Protein AF-A0A349UPE5-F1 (afdb_monomer)

pLDDT: mean 87.8, std 8.52, range [63.03, 97.12]

Mean predicted aligned error: 8.49 Å

Foldseek 3Di:
DVVVVVVVVVVVVVVVPDDDDDDDCQWDDQLQDDFFDAQPQPDDTDNFPGGKDKDAPAWGWGKHPDPDAPPNRDGHHIDIDIGGDPDDDIDIDTD

Radius of gyration: 24.47 Å; Cα contacts (8 Å, |Δi|>4): 152; chains: 1; bounding box: 56×30×63 Å

Solvent-accessible surface area (backbone atoms only — not comparable to full-atom values): 5860 Å² total; per-residue (Å²): 112,72,69,61,54,52,52,52,54,50,54,55,53,53,67,70,66,58,78,80,88,71,91,74,86,66,59,50,72,78,54,82,66,67,66,80,33,69,41,60,68,45,72,77,61,46,69,59,82,52,39,31,42,69,50,59,85,48,53,52,51,33,26,36,69,51,27,79,61,58,97,90,43,80,36,70,59,41,33,86,44,80,44,57,56,73,100,56,75,56,51,75,50,67,80

Sequence (95 aa):
MLKTNVTIALVALLALAVGQAKATLLAYEGFDYTANTAVVDANGGTGWTGAWTVSATNGSQTVLSPTLSEGGVAGTGNRLSVSTIGSTTSNASRV

Structure (mmCIF, N/CA/C/O backbone):
data_AF-A0A349UPE5-F1
#
_entry.id   AF-A0A349UPE5-F1
#
loop_
_atom_site.group_PDB
_atom_site.id
_atom_site.type_symbol
_atom_site.label_atom_id
_atom_site.label_alt_id
_atom_site.label_comp_id
_atom_site.label_asym_id
_atom_site.label_entity_id
_atom_site.label_seq_id
_atom_site.pdbx_PDB_ins_code
_atom_site.Cartn_x
_atom_site.Cartn_y
_atom_site.Cartn_z
_atom_site.occupancy
_atom_site.B_iso_or_equiv
_atom_site.auth_seq_id
_atom_site.auth_comp_id
_atom_site.auth_asym_id
_atom_site.auth_atom_id
_atom_site.pdbx_PDB_model_num
ATOM 1 N N . MET A 1 1 ? -34.366 -3.895 53.830 1.00 63.03 1 MET A N 1
ATOM 2 C CA . MET A 1 1 ? -34.816 -4.716 52.683 1.00 63.03 1 MET A CA 1
ATOM 3 C C . MET A 1 1 ? -35.186 -3.853 51.475 1.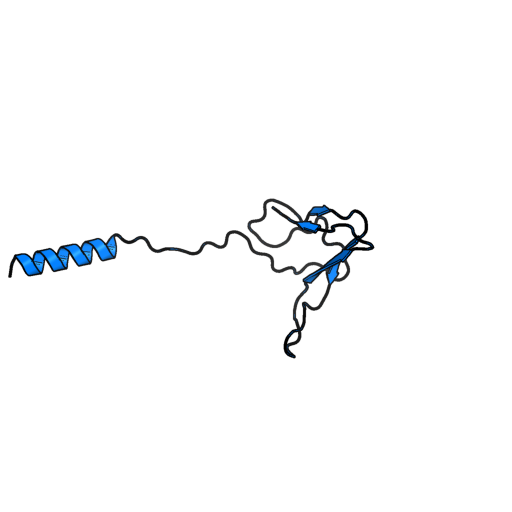00 63.03 1 MET A C 1
ATOM 5 O O . MET A 1 1 ? -34.571 -4.033 50.439 1.00 63.03 1 MET A O 1
ATOM 9 N N . LEU A 1 2 ? -36.069 -2.848 51.598 1.00 69.25 2 LEU A N 1
ATOM 10 C CA . LEU A 1 2 ? -36.449 -1.970 50.471 1.00 69.25 2 LEU A CA 1
ATOM 11 C C . LEU A 1 2 ? -35.271 -1.193 49.837 1.00 69.25 2 LEU A C 1
ATOM 13 O O . LEU A 1 2 ? -35.133 -1.176 48.621 1.00 69.25 2 LEU A O 1
ATOM 17 N N . LYS A 1 3 ? -34.383 -0.605 50.653 1.00 71.62 3 LYS A N 1
ATOM 18 C CA . LYS A 1 3 ? -33.217 0.166 50.170 1.00 71.62 3 LYS A CA 1
ATOM 19 C C . LYS A 1 3 ? -32.236 -0.685 49.352 1.00 71.62 3 LYS A C 1
ATOM 21 O O . LYS A 1 3 ? -31.802 -0.254 48.297 1.00 71.62 3 LYS A O 1
ATOM 26 N N . THR A 1 4 ? -31.949 -1.907 49.801 1.00 76.75 4 THR A N 1
ATOM 27 C CA . THR A 1 4 ? -31.035 -2.846 49.129 1.00 76.75 4 THR A CA 1
ATOM 28 C C . THR A 1 4 ? -31.552 -3.260 47.749 1.00 76.75 4 THR A C 1
ATOM 30 O O . THR A 1 4 ? -30.785 -3.299 46.793 1.00 76.75 4 THR A O 1
ATOM 33 N N . ASN A 1 5 ? -32.861 -3.494 47.623 1.00 80.50 5 ASN A N 1
ATOM 34 C CA . ASN A 1 5 ? -33.485 -3.890 46.357 1.00 80.50 5 ASN A CA 1
ATOM 35 C C . ASN A 1 5 ? -33.472 -2.749 45.328 1.00 80.50 5 ASN A C 1
ATOM 37 O O . ASN A 1 5 ? -33.229 -2.988 44.148 1.00 80.50 5 ASN A O 1
ATOM 41 N N . VAL A 1 6 ? -33.679 -1.508 45.782 1.00 85.44 6 VAL A N 1
ATOM 42 C CA . VAL A 1 6 ? -33.595 -0.314 44.926 1.00 85.44 6 VAL A CA 1
ATOM 43 C C . VAL A 1 6 ? -32.169 -0.107 44.419 1.00 85.44 6 VAL A C 1
ATOM 45 O O . VAL A 1 6 ? -31.980 0.156 43.235 1.00 85.44 6 VAL A O 1
ATOM 48 N N . THR A 1 7 ? -31.156 -0.289 45.271 1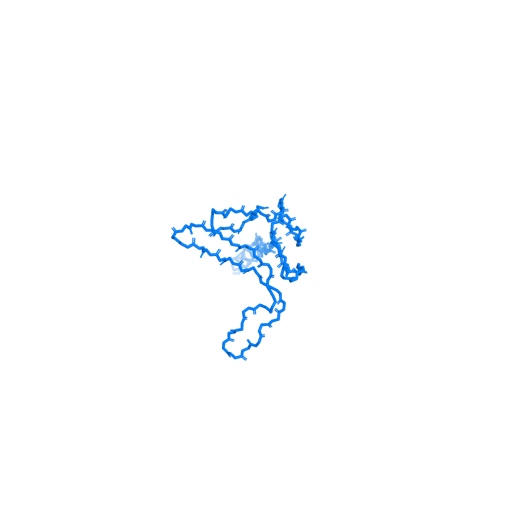.00 84.38 7 THR A N 1
ATOM 49 C CA . THR A 1 7 ? -29.753 -0.166 44.851 1.00 84.38 7 THR A CA 1
ATOM 50 C C . THR A 1 7 ? -29.373 -1.215 43.804 1.00 84.38 7 THR A C 1
ATOM 52 O O . THR A 1 7 ? -28.731 -0.875 42.815 1.00 84.38 7 THR A O 1
ATOM 55 N N . ILE A 1 8 ? -29.802 -2.472 43.973 1.00 85.88 8 ILE A N 1
ATOM 56 C CA . ILE A 1 8 ? -29.534 -3.548 43.002 1.00 85.88 8 ILE A CA 1
ATOM 57 C C . ILE A 1 8 ? -30.200 -3.245 41.654 1.00 85.88 8 ILE A C 1
ATOM 59 O O . ILE A 1 8 ? -29.555 -3.356 40.613 1.00 85.88 8 ILE A O 1
ATOM 63 N N . ALA A 1 9 ? -31.466 -2.817 41.669 1.00 86.62 9 ALA A N 1
ATOM 64 C CA . ALA A 1 9 ? -32.189 -2.455 40.452 1.00 86.62 9 ALA A CA 1
ATOM 65 C C . ALA A 1 9 ? -31.525 -1.279 39.716 1.00 86.62 9 ALA A C 1
ATOM 67 O O . ALA A 1 9 ? -31.425 -1.296 38.491 1.00 86.62 9 ALA A O 1
ATOM 68 N N . LEU A 1 10 ? -31.021 -0.288 40.458 1.00 85.06 10 LEU A N 1
ATOM 69 C CA . LEU A 1 10 ? -30.334 0.864 39.882 1.00 85.06 10 LEU A CA 1
ATOM 70 C C . LEU A 1 10 ? -29.010 0.452 39.222 1.00 85.06 10 LEU A C 1
ATOM 72 O O . LEU A 1 10 ? -28.757 0.819 38.081 1.00 85.06 10 LEU A O 1
ATOM 76 N N . VAL A 1 11 ? -28.198 -0.379 39.883 1.00 85.44 11 VAL A N 1
ATOM 77 C CA . VAL A 1 11 ? -26.936 -0.884 39.309 1.00 85.44 11 VAL A CA 1
ATOM 78 C C . VAL A 1 11 ? -27.183 -1.723 38.051 1.00 85.44 11 VAL A C 1
ATOM 80 O O . VAL A 1 11 ? -26.480 -1.547 37.057 1.00 85.44 11 VAL A O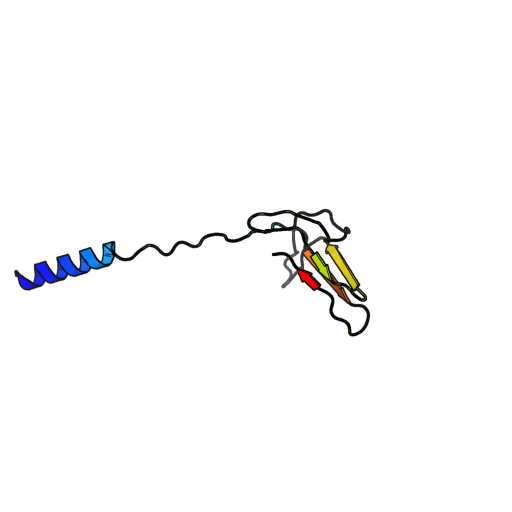 1
ATOM 83 N N . ALA A 1 12 ? -28.204 -2.585 38.053 1.00 84.38 12 ALA A N 1
ATOM 84 C CA . ALA A 1 12 ? -28.571 -3.381 36.881 1.00 84.38 12 ALA A CA 1
ATOM 85 C C . ALA A 1 12 ? -29.026 -2.504 35.701 1.00 84.38 12 ALA A C 1
ATOM 87 O O . ALA A 1 12 ? -28.643 -2.757 34.561 1.00 84.38 12 ALA A O 1
ATOM 88 N N . LEU A 1 13 ? -29.788 -1.439 35.970 1.00 83.38 13 LEU A N 1
ATOM 89 C CA . LEU A 1 13 ? -30.223 -0.491 34.945 1.00 83.38 13 LEU A CA 1
ATOM 90 C C . LEU A 1 13 ? -29.044 0.298 34.351 1.00 83.38 13 LEU A C 1
ATOM 92 O O . LEU A 1 13 ? -28.977 0.472 33.137 1.00 83.38 13 LEU A O 1
ATOM 96 N N . LEU A 1 14 ? -28.082 0.720 35.180 1.00 82.62 14 LEU A N 1
ATOM 97 C CA . LEU A 1 14 ? -26.865 1.390 34.707 1.00 82.62 14 LEU A CA 1
ATOM 98 C C . LEU A 1 14 ? -25.965 0.462 33.872 1.00 82.62 14 LEU A C 1
ATOM 100 O O . LEU A 1 14 ? -25.389 0.909 32.883 1.00 82.62 14 LEU A O 1
ATOM 104 N N . ALA A 1 15 ? -25.877 -0.825 34.217 1.00 79.94 15 ALA A N 1
ATOM 105 C CA . ALA A 1 15 ? -25.097 -1.809 33.462 1.00 79.94 15 ALA A CA 1
ATOM 106 C C . ALA A 1 15 ? -25.690 -2.137 32.077 1.00 79.94 15 ALA A C 1
ATOM 108 O O . ALA A 1 15 ? -24.965 -2.566 31.185 1.00 79.94 15 ALA A O 1
ATOM 109 N N . LEU A 1 16 ? -26.994 -1.918 31.879 1.00 79.62 16 LEU A N 1
ATOM 110 C CA . LEU A 1 16 ? -27.669 -2.074 30.584 1.00 79.62 16 LEU A CA 1
ATOM 111 C C . LEU A 1 16 ? -27.628 -0.793 29.733 1.00 79.62 16 LEU A C 1
ATOM 113 O O . LEU A 1 16 ? -27.818 -0.856 28.522 1.00 79.62 16 LEU A O 1
ATOM 117 N N . ALA A 1 17 ? -27.386 0.362 30.359 1.00 77.12 17 ALA A N 1
ATOM 118 C CA . ALA A 1 17 ? -27.332 1.665 29.699 1.00 77.12 17 AL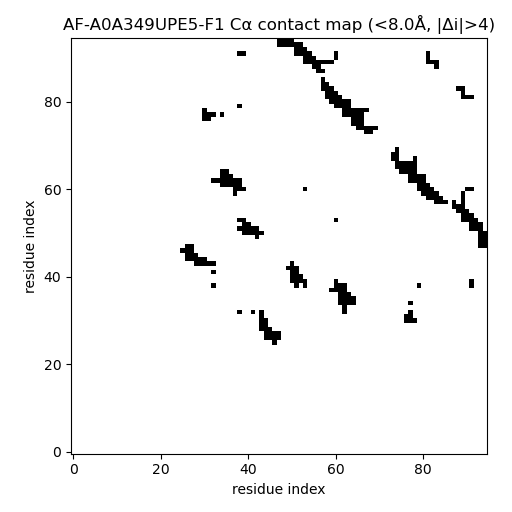A A CA 1
ATOM 119 C C . ALA A 1 17 ? -25.945 2.013 29.127 1.00 77.12 17 ALA A C 1
ATOM 121 O O . ALA A 1 17 ? -25.815 2.976 28.369 1.00 77.12 17 ALA A O 1
ATOM 122 N N . VAL A 1 18 ? -24.900 1.251 29.466 1.00 78.19 18 VAL A N 1
ATOM 123 C CA . VAL A 1 18 ? -23.566 1.435 28.882 1.00 78.19 18 VAL A CA 1
ATOM 124 C C . VAL A 1 18 ? -23.536 0.881 27.454 1.00 78.19 18 VAL A C 1
ATOM 126 O O . VAL A 1 18 ? -23.620 -0.324 27.226 1.00 78.19 18 VAL A O 1
ATOM 129 N N . GLY A 1 19 ? -23.436 1.770 26.462 1.00 76.88 19 GLY A N 1
ATOM 130 C CA . GLY A 1 19 ? -23.293 1.379 25.059 1.00 76.88 19 GLY A CA 1
ATOM 131 C C . GLY A 1 19 ? -22.026 0.549 24.829 1.00 76.88 19 GLY A C 1
ATOM 132 O O . GLY A 1 19 ? -20.966 0.854 25.374 1.00 76.88 19 GLY A O 1
ATOM 133 N N . GLN A 1 20 ? -22.118 -0.501 24.007 1.00 78.75 20 GLN A N 1
ATOM 134 C CA . GLN A 1 20 ? -20.937 -1.259 23.593 1.00 78.75 20 GLN A CA 1
ATOM 135 C C . GLN A 1 20 ? -20.042 -0.382 22.714 1.00 78.75 20 GLN A C 1
ATOM 137 O O . GLN A 1 20 ? -20.459 0.050 21.639 1.00 78.75 20 GLN A O 1
ATOM 142 N N . ALA A 1 21 ? -18.796 -0.165 23.131 1.00 78.94 21 ALA A N 1
ATOM 143 C CA . ALA A 1 21 ? -17.780 0.370 22.237 1.00 78.94 21 ALA A CA 1
ATOM 144 C C . ALA A 1 21 ? -17.489 -0.678 21.151 1.00 78.94 21 ALA A C 1
ATOM 146 O O . ALA A 1 21 ? -17.032 -1.782 21.451 1.00 78.94 21 ALA A O 1
ATOM 147 N N . LYS A 1 22 ? -17.782 -0.350 19.890 1.00 83.75 22 LYS A N 1
ATOM 148 C CA . LYS A 1 22 ? -17.445 -1.189 18.737 1.00 83.75 22 LYS A CA 1
ATOM 149 C C . LYS A 1 22 ? -16.273 -0.567 17.996 1.00 83.75 22 LYS A C 1
ATOM 151 O O . LYS A 1 22 ? -16.317 0.612 17.656 1.00 83.75 22 LYS A O 1
ATOM 156 N N . ALA A 1 23 ? -15.247 -1.365 17.724 1.00 87.56 23 ALA A N 1
ATOM 157 C CA . ALA A 1 23 ? -14.232 -0.986 16.755 1.00 87.56 23 ALA A CA 1
ATOM 158 C C . ALA A 1 23 ? -14.842 -1.104 15.352 1.00 87.56 23 ALA A C 1
ATOM 160 O O . ALA A 1 23 ? -15.412 -2.141 15.012 1.00 87.56 23 ALA A O 1
ATOM 161 N N . THR A 1 24 ? -14.738 -0.043 14.556 1.00 91.19 24 THR A N 1
ATOM 162 C CA . THR A 1 24 ? -15.077 -0.079 13.132 1.00 91.19 24 THR A CA 1
ATOM 163 C C . THR A 1 24 ? -13.792 0.013 12.323 1.00 91.19 24 THR A C 1
ATOM 165 O O . THR A 1 24 ? -12.905 0.806 12.647 1.00 91.19 24 THR A O 1
ATOM 168 N N . LEU A 1 25 ? -13.671 -0.812 11.287 1.00 93.25 25 LEU A N 1
ATOM 169 C CA . LEU A 1 25 ? -12.544 -0.753 10.366 1.00 93.25 25 LEU A CA 1
ATOM 170 C C . LEU A 1 25 ? -12.762 0.441 9.433 1.00 93.25 25 LEU A C 1
ATOM 172 O O . LEU A 1 25 ? -13.653 0.404 8.590 1.00 93.25 25 LEU A O 1
ATOM 176 N N . LEU A 1 26 ? -11.991 1.513 9.632 1.00 94.31 26 LEU A N 1
ATOM 177 C CA . LEU A 1 26 ? -12.119 2.736 8.832 1.00 94.31 26 LEU A CA 1
ATOM 178 C C . LEU A 1 26 ? -11.568 2.537 7.423 1.00 94.31 26 LEU A C 1
ATOM 180 O O . LEU A 1 26 ? -12.220 2.904 6.453 1.00 94.31 26 LEU A O 1
ATOM 184 N N . ALA A 1 27 ? -10.390 1.923 7.331 1.00 95.12 27 ALA A N 1
ATOM 185 C CA . ALA A 1 27 ? -9.758 1.581 6.075 1.00 95.12 27 ALA A CA 1
ATOM 186 C C . ALA A 1 27 ? -8.867 0.345 6.234 1.00 95.12 27 ALA A C 1
ATOM 188 O O . ALA A 1 27 ? -8.386 0.038 7.327 1.00 95.12 27 ALA A O 1
ATOM 189 N N . TYR A 1 28 ? -8.659 -0.366 5.133 1.00 95.44 28 TYR A N 1
ATOM 190 C CA . TYR A 1 28 ? -7.818 -1.554 5.063 1.00 95.44 28 TYR A CA 1
ATOM 191 C C . TYR A 1 28 ? -7.050 -1.575 3.749 1.00 95.44 28 TYR A C 1
ATOM 193 O O . TYR A 1 28 ? -7.558 -1.130 2.721 1.00 95.44 28 TYR A O 1
ATOM 201 N N . GLU A 1 29 ? -5.829 -2.090 3.793 1.00 94.19 29 GLU A N 1
ATOM 202 C CA . GLU A 1 29 ? -4.957 -2.259 2.639 1.00 94.19 29 GLU A CA 1
ATOM 203 C C . GLU A 1 29 ? -4.211 -3.587 2.779 1.00 94.19 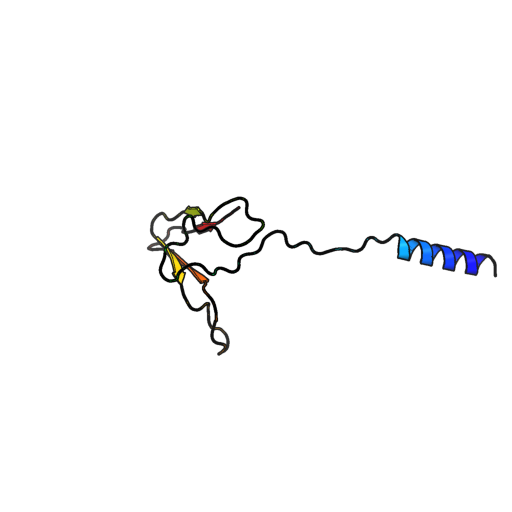29 GLU A C 1
ATOM 205 O O . GLU A 1 29 ? -3.472 -3.783 3.743 1.00 94.19 29 GLU A O 1
ATOM 210 N N . GLY A 1 30 ? -4.428 -4.493 1.826 1.00 94.00 30 GLY A N 1
ATOM 211 C CA . GLY A 1 30 ? -3.715 -5.769 1.751 1.00 94.00 30 GLY A CA 1
ATOM 212 C C . GLY A 1 30 ? -2.350 -5.641 1.072 1.00 94.00 30 GLY A C 1
ATOM 213 O O . GLY A 1 30 ? -1.479 -6.480 1.289 1.00 94.00 30 GLY A O 1
ATOM 214 N N . PHE A 1 31 ? -2.157 -4.569 0.295 1.00 95.12 31 PHE A N 1
ATOM 215 C CA . PHE A 1 31 ? -0.940 -4.254 -0.447 1.00 95.12 31 PHE A CA 1
ATOM 216 C C . PHE A 1 31 ? -0.517 -5.375 -1.414 1.00 95.12 31 PHE A C 1
ATOM 218 O O . PHE A 1 31 ? 0.658 -5.694 -1.548 1.00 95.12 31 PHE A O 1
ATOM 225 N N . ASP A 1 32 ? -1.474 -5.978 -2.116 1.00 95.00 32 ASP A N 1
ATOM 226 C CA . ASP A 1 32 ? -1.308 -7.103 -3.049 1.00 95.00 32 ASP A CA 1
ATOM 227 C C . ASP A 1 32 ? -0.994 -6.675 -4.496 1.00 95.00 32 ASP A C 1
ATOM 229 O O . ASP A 1 32 ? -1.150 -7.443 -5.445 1.00 95.00 32 ASP A O 1
ATOM 233 N N . TYR A 1 33 ? -0.500 -5.449 -4.674 1.00 96.06 33 TYR A N 1
ATOM 234 C CA . TYR A 1 33 ? -0.087 -4.910 -5.969 1.00 96.06 33 TYR A CA 1
ATOM 235 C C . TYR A 1 33 ? 1.057 -5.709 -6.603 1.00 96.06 33 TYR A C 1
ATOM 237 O O . TYR A 1 33 ? 1.879 -6.300 -5.905 1.00 96.06 33 TYR A O 1
ATOM 245 N N . THR A 1 34 ? 1.169 -5.670 -7.931 1.00 97.12 34 THR A N 1
ATOM 246 C CA . THR A 1 34 ? 2.265 -6.318 -8.663 1.00 97.12 34 THR A CA 1
ATOM 247 C C . THR A 1 34 ? 3.631 -5.824 -8.179 1.00 97.12 34 THR A C 1
ATOM 249 O O . THR A 1 34 ? 3.879 -4.627 -8.070 1.00 97.12 34 THR A O 1
ATOM 252 N N . ALA A 1 3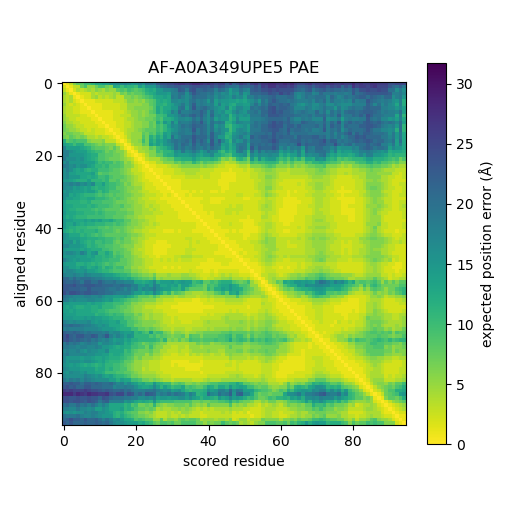5 ? 4.546 -6.749 -7.897 1.00 96.94 35 ALA A N 1
ATOM 253 C CA . ALA A 1 35 ? 5.897 -6.407 -7.468 1.00 96.94 35 ALA A CA 1
ATOM 254 C C . ALA A 1 35 ? 6.692 -5.687 -8.570 1.00 96.94 35 ALA A C 1
ATOM 256 O O . ALA A 1 35 ? 6.515 -5.945 -9.760 1.00 96.94 35 ALA A O 1
ATOM 257 N N . ASN A 1 36 ? 7.638 -4.848 -8.155 1.00 95.81 36 ASN A N 1
ATOM 258 C CA . ASN A 1 36 ? 8.522 -4.046 -9.003 1.00 95.81 36 ASN A CA 1
ATOM 259 C C . ASN A 1 36 ? 7.797 -3.024 -9.895 1.00 95.81 36 ASN A C 1
ATOM 261 O O . ASN A 1 36 ? 8.360 -2.570 -10.890 1.00 95.81 36 ASN A O 1
ATOM 265 N N . THR A 1 37 ? 6.575 -2.626 -9.536 1.00 95.38 37 THR A N 1
ATOM 266 C CA . THR A 1 37 ? 5.862 -1.516 -10.182 1.00 95.38 37 THR A CA 1
ATOM 267 C C . THR A 1 37 ? 5.859 -0.277 -9.294 1.00 95.38 37 THR A C 1
ATOM 269 O O . THR A 1 37 ? 6.021 -0.358 -8.071 1.00 95.38 37 THR A O 1
ATOM 272 N N . ALA A 1 38 ? 5.664 0.893 -9.904 1.00 93.88 38 ALA A N 1
ATOM 273 C CA . ALA A 1 38 ? 5.373 2.105 -9.150 1.00 93.88 38 ALA A CA 1
ATOM 274 C C . ALA A 1 38 ? 4.055 1.933 -8.377 1.00 93.88 38 ALA A C 1
ATOM 276 O O . ALA A 1 38 ? 3.130 1.287 -8.869 1.00 93.88 38 ALA A O 1
ATOM 277 N N . VAL A 1 39 ? 3.982 2.499 -7.170 1.00 95.00 39 VAL A N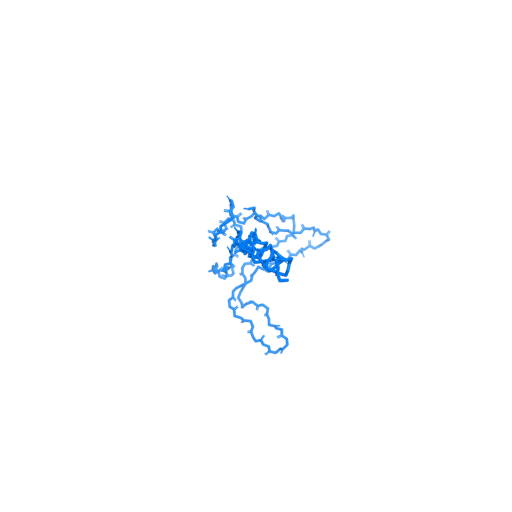 1
ATOM 278 C CA . VAL A 1 39 ? 2.747 2.478 -6.365 1.00 95.00 39 VAL A CA 1
ATOM 279 C C . VAL A 1 39 ? 1.758 3.567 -6.793 1.00 95.00 39 VAL A C 1
ATOM 281 O O . VAL A 1 39 ? 0.596 3.508 -6.416 1.00 95.00 39 VAL A O 1
ATOM 284 N N . VAL A 1 40 ? 2.209 4.575 -7.549 1.00 93.69 40 VAL A N 1
ATOM 285 C CA . VAL A 1 40 ? 1.357 5.687 -7.995 1.00 93.69 40 VAL A CA 1
ATOM 286 C C . VAL A 1 40 ? 0.128 5.158 -8.736 1.00 93.69 40 VAL A C 1
ATOM 288 O O . VAL A 1 40 ? 0.231 4.209 -9.511 1.00 93.69 40 VAL A O 1
ATOM 291 N N . ASP A 1 41 ? -1.032 5.740 -8.439 1.00 94.25 41 ASP A N 1
ATOM 292 C CA . ASP A 1 41 ? -2.342 5.380 -8.996 1.00 94.25 41 ASP A CA 1
ATOM 293 C C . ASP A 1 41 ? -2.848 3.964 -8.655 1.00 94.25 41 ASP A C 1
ATOM 295 O O . ASP A 1 41 ? -3.966 3.595 -9.023 1.00 94.25 41 ASP A O 1
ATOM 299 N N . ALA A 1 42 ? -2.093 3.177 -7.882 1.00 95.81 42 ALA A N 1
ATOM 300 C CA . ALA A 1 42 ? -2.569 1.904 -7.362 1.00 95.81 42 ALA A CA 1
ATOM 301 C C . ALA A 1 42 ? -3.722 2.131 -6.364 1.00 95.81 42 ALA A C 1
ATOM 30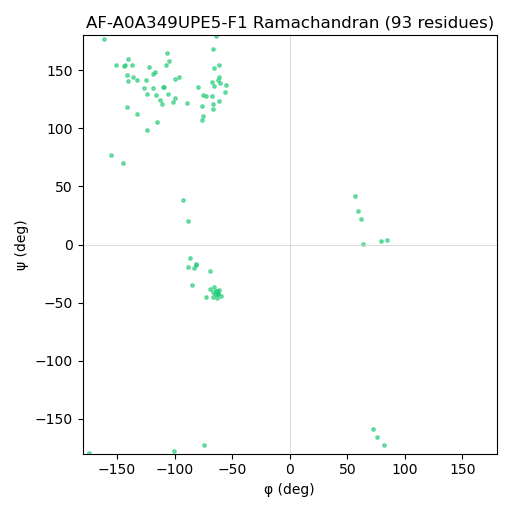3 O O . ALA A 1 42 ? -3.665 3.033 -5.523 1.00 95.81 42 ALA A O 1
ATOM 304 N N . ASN A 1 43 ? -4.787 1.329 -6.462 1.00 95.50 43 ASN A N 1
ATOM 305 C CA . ASN A 1 43 ? -6.029 1.564 -5.718 1.00 95.50 43 ASN A CA 1
ATOM 306 C C . ASN A 1 43 ? -6.719 0.266 -5.266 1.00 95.50 43 ASN A C 1
ATOM 308 O O . ASN A 1 43 ? -7.758 -0.127 -5.792 1.00 95.50 43 ASN A O 1
ATOM 312 N N . GLY A 1 44 ? -6.100 -0.421 -4.312 1.00 93.62 44 GLY A N 1
ATOM 313 C CA . GLY A 1 44 ? -6.624 -1.608 -3.641 1.00 93.62 44 GLY A CA 1
ATOM 314 C C . GLY A 1 44 ? -7.210 -1.299 -2.261 1.00 93.62 44 GLY A C 1
ATOM 315 O O . GLY A 1 44 ? -7.230 -0.152 -1.799 1.00 93.62 44 GLY A O 1
ATOM 316 N N . GLY A 1 45 ? -7.669 -2.347 -1.579 1.00 94.31 45 GLY A N 1
ATOM 317 C CA . GLY A 1 45 ? -8.232 -2.239 -0.235 1.00 94.31 45 GLY A CA 1
ATOM 318 C C . GLY A 1 45 ? -9.616 -1.580 -0.184 1.00 94.31 45 GLY A C 1
ATOM 319 O O . GLY A 1 45 ? -10.361 -1.563 -1.162 1.00 94.31 45 GLY A O 1
ATOM 320 N N . THR A 1 46 ? -9.988 -1.067 0.991 1.00 95.75 46 THR A N 1
ATOM 321 C CA . THR A 1 46 ? -11.311 -0.469 1.258 1.00 95.75 46 THR A CA 1
ATOM 322 C C . THR A 1 46 ? -11.206 0.719 2.206 1.00 95.75 46 THR A C 1
ATOM 324 O O . THR A 1 46 ? -10.319 0.731 3.055 1.00 95.75 46 THR A O 1
ATOM 327 N N . GLY A 1 47 ? -12.151 1.661 2.134 1.00 95.50 47 GLY A N 1
ATOM 328 C CA . GLY A 1 47 ? -12.249 2.786 3.079 1.00 95.50 47 GLY A CA 1
ATOM 329 C C . GLY A 1 47 ? -11.367 3.993 2.747 1.00 95.50 47 GLY A C 1
ATOM 330 O O . GLY A 1 47 ? -11.352 4.959 3.500 1.00 95.50 47 GLY A O 1
ATOM 331 N N . TRP A 1 48 ? -10.675 3.949 1.609 1.00 95.62 48 TRP A N 1
ATOM 332 C CA . TRP A 1 48 ? -9.887 5.052 1.068 1.00 95.62 48 TRP A CA 1
ATOM 333 C C . TRP A 1 48 ? -10.711 5.828 0.047 1.00 95.62 48 TRP A C 1
ATOM 335 O O . TRP A 1 48 ? -11.502 5.256 -0.703 1.00 95.62 48 TRP A O 1
ATOM 345 N N . THR A 1 49 ? -10.523 7.136 0.017 1.00 95.25 49 THR A N 1
ATOM 346 C CA . THR A 1 49 ? -11.174 8.053 -0.924 1.00 95.25 49 THR A CA 1
ATOM 347 C C . THR A 1 49 ? -10.490 8.081 -2.290 1.00 95.25 49 THR A C 1
ATOM 349 O O . THR A 1 49 ? -11.103 8.514 -3.266 1.00 95.25 49 THR A O 1
ATOM 352 N N . GLY A 1 50 ? -9.245 7.601 -2.384 1.00 94.69 50 GLY A N 1
ATOM 353 C CA . GLY A 1 50 ? -8.501 7.577 -3.637 1.00 94.69 50 GLY A CA 1
ATOM 354 C C . GLY A 1 50 ? -7.307 6.626 -3.679 1.00 94.69 50 GLY A C 1
ATOM 355 O O . GLY A 1 50 ? -6.946 5.956 -2.705 1.00 94.69 50 GLY A O 1
ATOM 356 N N . ALA A 1 51 ? -6.702 6.600 -4.865 1.00 95.81 51 ALA A N 1
ATOM 357 C CA . ALA A 1 51 ? -5.481 5.868 -5.153 1.00 95.81 51 ALA A CA 1
ATOM 358 C C . ALA A 1 51 ? -4.268 6.446 -4.403 1.00 95.81 51 ALA A C 1
ATOM 360 O O . ALA A 1 51 ? -4.307 7.552 -3.857 1.00 95.81 51 ALA A O 1
ATOM 361 N N . TRP A 1 52 ? -3.167 5.700 -4.409 1.00 95.19 52 TRP A N 1
ATOM 362 C CA . TRP A 1 52 ? -1.882 6.185 -3.921 1.00 95.19 52 TRP A CA 1
ATOM 363 C C . TRP A 1 52 ? -1.401 7.392 -4.730 1.00 95.19 52 TRP A C 1
ATOM 365 O O . TRP A 1 52 ? -1.203 7.326 -5.942 1.00 95.19 52 TRP A O 1
ATOM 375 N N . THR A 1 53 ? -1.153 8.489 -4.026 1.00 93.06 53 THR A N 1
ATOM 376 C CA . THR A 1 53 ? -0.491 9.684 -4.546 1.00 93.06 53 THR A CA 1
ATOM 377 C C . THR A 1 53 ? 0.970 9.672 -4.128 1.00 93.06 53 THR A C 1
ATOM 379 O O . THR A 1 53 ? 1.323 9.247 -3.025 1.00 93.06 53 THR A O 1
ATOM 382 N N . VAL A 1 54 ? 1.841 10.124 -5.021 1.00 88.81 54 VAL A N 1
ATOM 383 C CA . VAL A 1 54 ? 3.282 10.126 -4.799 1.00 88.81 54 VAL A CA 1
ATOM 384 C C . VAL A 1 54 ? 3.805 11.540 -4.976 1.00 88.81 54 VAL A C 1
ATOM 386 O O . VAL A 1 54 ? 3.547 12.186 -5.988 1.00 88.81 54 VAL A O 1
ATOM 389 N N . SER A 1 55 ? 4.568 12.006 -3.993 1.00 84.00 55 SER A N 1
ATOM 390 C CA . SER A 1 55 ? 5.347 13.233 -4.089 1.00 84.00 55 SER A CA 1
ATOM 391 C C . SER A 1 55 ? 6.822 12.862 -4.008 1.00 84.00 55 SER A C 1
ATOM 393 O O . SER A 1 55 ? 7.327 12.480 -2.947 1.00 84.00 55 SER A O 1
ATOM 395 N N . ALA A 1 56 ? 7.497 12.908 -5.155 1.00 73.19 56 ALA A N 1
ATOM 396 C CA . ALA A 1 56 ? 8.908 12.576 -5.285 1.00 73.19 56 ALA A CA 1
ATOM 397 C C . ALA A 1 56 ? 9.618 13.662 -6.094 1.00 73.19 56 ALA A C 1
ATOM 399 O O . ALA A 1 56 ? 9.384 13.806 -7.291 1.00 73.19 56 ALA A O 1
ATOM 400 N N . THR A 1 57 ? 10.501 14.417 -5.441 1.00 66.88 57 THR A N 1
ATOM 401 C CA . THR A 1 57 ? 11.355 15.393 -6.135 1.00 66.88 57 THR A CA 1
ATOM 402 C C . THR A 1 57 ? 12.609 14.724 -6.698 1.00 66.88 57 THR A C 1
ATOM 404 O O . THR A 1 57 ? 13.055 15.100 -7.771 1.00 66.88 57 THR A O 1
ATOM 407 N N . ASN A 1 58 ? 13.158 13.717 -6.002 1.00 70.56 58 ASN A N 1
ATOM 408 C CA . ASN A 1 58 ? 14.303 12.902 -6.429 1.00 70.56 58 ASN A CA 1
ATOM 409 C C . ASN A 1 58 ? 14.257 11.532 -5.719 1.00 70.56 58 ASN A C 1
ATOM 411 O O . ASN A 1 58 ? 14.952 11.323 -4.727 1.00 70.56 58 ASN A O 1
ATOM 415 N N . GLY A 1 59 ? 13.403 10.608 -6.161 1.00 78.06 59 GLY A N 1
ATOM 416 C CA . GLY A 1 59 ? 13.197 9.329 -5.472 1.00 78.06 59 GLY A CA 1
ATOM 417 C C . GLY A 1 59 ? 12.273 8.364 -6.215 1.00 78.06 59 GLY A C 1
ATOM 418 O O . GLY A 1 59 ? 11.788 8.688 -7.295 1.00 78.06 59 GLY A O 1
ATOM 419 N N . SER A 1 60 ? 12.043 7.183 -5.632 1.00 86.19 60 SER A N 1
ATOM 420 C CA . SER A 1 60 ? 11.124 6.163 -6.165 1.00 86.19 60 SER A CA 1
ATOM 421 C C . SER A 1 60 ? 10.247 5.562 -5.069 1.00 86.19 60 SER A C 1
ATOM 423 O O . SER A 1 60 ? 10.701 5.356 -3.940 1.00 86.19 60 SER A O 1
ATOM 425 N N . GLN A 1 61 ? 8.998 5.255 -5.426 1.00 92.06 61 GLN A N 1
ATOM 426 C CA . GLN A 1 61 ? 7.981 4.630 -4.587 1.00 92.06 61 GLN A CA 1
ATOM 427 C C . GLN A 1 61 ? 7.510 3.366 -5.293 1.00 92.06 61 GLN A C 1
ATOM 429 O O . GLN A 1 61 ? 6.711 3.409 -6.232 1.00 92.06 61 GLN A O 1
ATOM 434 N N . THR A 1 62 ? 8.057 2.237 -4.866 1.00 94.44 62 THR A N 1
ATOM 435 C CA . THR A 1 62 ? 7.950 0.970 -5.588 1.00 94.44 62 THR A CA 1
ATOM 436 C C . THR A 1 62 ? 7.368 -0.099 -4.680 1.00 94.44 62 THR A C 1
ATOM 438 O O . THR A 1 62 ? 7.690 -0.173 -3.493 1.00 94.44 62 THR A O 1
ATOM 441 N N . VAL A 1 63 ? 6.518 -0.944 -5.251 1.00 96.81 63 VAL A N 1
ATOM 442 C CA . VAL A 1 63 ? 6.017 -2.153 -4.602 1.00 96.81 63 VAL A CA 1
ATOM 443 C C . VAL A 1 63 ? 7.124 -3.201 -4.639 1.00 96.81 63 VAL A C 1
ATOM 445 O O . VAL A 1 63 ? 7.564 -3.589 -5.717 1.00 96.81 63 VAL A O 1
ATOM 448 N N . LEU A 1 64 ? 7.589 -3.673 -3.484 1.00 96.00 64 LEU A N 1
ATOM 449 C CA . LEU A 1 64 ? 8.599 -4.731 -3.396 1.00 96.00 64 LEU A CA 1
ATOM 450 C C . LEU A 1 64 ? 8.040 -5.974 -2.713 1.00 96.00 64 LEU A C 1
ATOM 452 O O . LEU A 1 64 ? 7.231 -5.875 -1.794 1.00 96.00 64 LEU A O 1
ATOM 456 N N . SER A 1 65 ? 8.545 -7.134 -3.123 1.00 95.44 65 SER A N 1
ATOM 457 C CA . SER A 1 65 ? 8.317 -8.415 -2.454 1.00 95.44 65 SER A CA 1
ATOM 458 C C . SER A 1 65 ? 9.653 -8.988 -1.971 1.00 95.44 65 SER A C 1
ATOM 460 O O . SER A 1 65 ? 10.662 -8.828 -2.662 1.00 95.44 65 SER A O 1
ATOM 462 N N . PRO A 1 66 ? 9.687 -9.701 -0.836 1.00 94.06 66 PRO A N 1
ATOM 463 C CA . PRO A 1 66 ? 8.612 -9.828 0.150 1.00 94.06 66 PRO A CA 1
ATOM 464 C C . PRO A 1 66 ? 8.456 -8.548 1.001 1.00 94.06 66 PRO A C 1
ATOM 466 O O . PRO A 1 66 ? 9.125 -7.540 0.759 1.00 94.06 66 PRO A O 1
ATOM 469 N N . THR A 1 67 ? 7.620 -8.571 2.040 1.00 93.38 67 THR A N 1
ATOM 470 C CA . THR A 1 67 ? 7.679 -7.573 3.119 1.00 93.38 67 THR A CA 1
ATOM 471 C C . THR A 1 67 ? 9.009 -7.668 3.889 1.00 93.38 67 THR A C 1
ATOM 473 O O . THR A 1 67 ? 9.896 -8.449 3.534 1.00 93.38 67 THR A O 1
ATOM 476 N N . LEU A 1 68 ? 9.210 -6.814 4.892 1.00 91.50 68 LEU A N 1
ATOM 477 C CA . LEU A 1 68 ? 10.423 -6.835 5.711 1.00 91.50 68 LEU A CA 1
ATOM 478 C C . LEU A 1 68 ? 10.488 -8.118 6.553 1.00 91.50 68 LEU A C 1
ATOM 480 O O . LEU A 1 68 ? 9.477 -8.578 7.082 1.00 91.50 68 LEU A O 1
ATOM 484 N N . SER A 1 69 ? 11.689 -8.681 6.663 1.00 93.88 69 SER A N 1
ATOM 485 C CA . SER A 1 69 ? 11.982 -9.812 7.544 1.00 93.88 69 SER A CA 1
ATOM 486 C C . SER A 1 69 ? 12.631 -9.279 8.814 1.00 93.88 69 SER A C 1
ATOM 488 O O . SER A 1 69 ? 13.643 -8.589 8.729 1.00 93.88 69 SER A O 1
ATOM 490 N N . GLU A 1 70 ? 12.085 -9.623 9.974 1.00 91.69 70 GLU A N 1
ATOM 491 C CA . GLU A 1 70 ? 12.558 -9.143 11.276 1.00 91.69 70 GLU A CA 1
ATOM 492 C C . GLU A 1 70 ? 12.684 -10.315 12.250 1.00 91.69 70 GLU A C 1
ATOM 494 O O . GLU A 1 70 ? 11.879 -11.247 12.234 1.00 91.69 70 GLU A O 1
ATOM 499 N N . GLY A 1 71 ? 13.722 -10.300 13.092 1.00 91.94 71 GLY A N 1
ATOM 500 C CA . GLY A 1 71 ? 13.912 -11.320 14.134 1.00 91.94 71 GLY A CA 1
ATOM 501 C C . GLY A 1 71 ? 14.023 -12.763 13.620 1.00 91.94 71 GLY A C 1
ATOM 502 O O . GLY A 1 71 ? 13.624 -13.692 14.316 1.00 91.94 71 GLY A O 1
ATOM 503 N N . GLY A 1 72 ? 14.523 -12.965 12.395 1.00 91.19 72 GLY A N 1
ATOM 504 C CA . GLY A 1 72 ? 14.628 -14.291 11.769 1.00 91.19 72 GLY A CA 1
ATOM 505 C C . GLY A 1 72 ? 13.317 -14.826 11.181 1.00 91.19 72 GLY A C 1
ATOM 506 O O . GLY A 1 72 ? 13.302 -15.933 10.645 1.00 91.19 72 GLY A O 1
ATOM 507 N N . VAL A 1 73 ? 12.232 -14.050 11.232 1.00 93.31 73 VAL A N 1
ATOM 508 C CA . VAL A 1 73 ? 10.968 -14.378 10.569 1.00 93.31 73 VAL A CA 1
ATOM 509 C C . VAL A 1 73 ? 10.993 -13.807 9.157 1.00 93.31 73 VAL A C 1
ATOM 511 O O . VAL A 1 73 ? 11.161 -12.602 8.967 1.00 93.31 73 VAL A O 1
ATOM 514 N N . ALA A 1 74 ? 10.829 -14.675 8.159 1.00 93.31 74 ALA A N 1
ATOM 515 C CA . ALA A 1 74 ? 10.710 -14.244 6.773 1.00 93.31 74 ALA A CA 1
ATOM 516 C C . ALA A 1 74 ? 9.404 -13.468 6.561 1.00 93.31 74 ALA A C 1
ATOM 518 O O . ALA A 1 74 ? 8.317 -13.958 6.878 1.00 93.31 74 ALA A O 1
ATOM 519 N N . GLY A 1 75 ? 9.515 -12.272 5.986 1.00 92.00 75 GLY A N 1
ATOM 520 C CA . GLY A 1 75 ? 8.359 -11.520 5.527 1.00 92.00 75 GLY A CA 1
ATOM 521 C C . GLY A 1 75 ? 7.600 -12.272 4.427 1.00 92.00 75 GLY A C 1
ATOM 522 O O . GLY A 1 75 ? 8.201 -12.880 3.542 1.00 92.00 75 GLY A O 1
ATOM 523 N N . THR A 1 76 ? 6.269 -12.197 4.455 1.00 92.56 76 THR A N 1
ATOM 524 C CA . THR A 1 76 ? 5.385 -12.643 3.365 1.00 92.56 76 THR A CA 1
ATOM 525 C C . THR A 1 76 ? 4.511 -11.479 2.883 1.00 92.56 76 THR A C 1
ATOM 527 O O . THR A 1 76 ? 4.264 -10.539 3.635 1.00 92.56 76 THR A O 1
ATOM 530 N N . GLY A 1 77 ? 4.083 -11.502 1.618 1.00 94.25 77 GLY A N 1
ATOM 531 C CA . GLY A 1 77 ? 3.359 -10.386 0.989 1.00 94.25 77 GLY A CA 1
ATOM 532 C C . GLY A 1 77 ? 4.279 -9.275 0.475 1.00 94.25 77 GLY A C 1
ATOM 533 O O . GLY A 1 77 ? 5.500 -9.440 0.465 1.00 94.25 77 GLY A O 1
ATOM 534 N N . ASN A 1 78 ? 3.702 -8.157 0.033 1.00 96.94 78 ASN A N 1
ATOM 535 C CA . ASN A 1 78 ? 4.450 -7.046 -0.564 1.00 96.94 78 ASN A CA 1
ATOM 536 C C . ASN A 1 78 ? 4.522 -5.851 0.397 1.00 96.94 78 ASN A C 1
ATOM 538 O O . ASN A 1 78 ? 3.786 -5.769 1.379 1.00 96.94 78 ASN A O 1
ATOM 542 N N . ARG A 1 79 ? 5.428 -4.914 0.118 1.00 94.56 79 ARG A N 1
ATOM 543 C CA . ARG A 1 79 ? 5.625 -3.682 0.890 1.00 94.56 79 ARG A CA 1
ATOM 544 C C . ARG A 1 79 ? 5.822 -2.479 -0.015 1.00 94.56 79 ARG A C 1
ATOM 546 O O . ARG A 1 79 ? 6.348 -2.601 -1.122 1.00 94.56 79 ARG A O 1
ATOM 553 N N . LEU A 1 80 ? 5.490 -1.303 0.504 1.00 94.12 80 LEU A N 1
ATOM 554 C CA . LEU A 1 80 ? 5.926 -0.045 -0.081 1.00 94.12 80 LEU A CA 1
ATOM 555 C C . LEU A 1 80 ? 7.403 0.185 0.257 1.00 94.12 80 LEU A C 1
ATOM 557 O O . LEU A 1 80 ? 7.796 0.135 1.422 1.00 94.12 80 LEU A O 1
ATOM 561 N N . SER A 1 81 ? 8.219 0.476 -0.751 1.00 92.31 81 SER A N 1
ATOM 562 C CA . SER A 1 81 ? 9.573 0.993 -0.574 1.00 92.31 81 SER A CA 1
ATOM 563 C C . SER A 1 81 ? 9.639 2.422 -1.084 1.00 92.31 81 SER A C 1
ATOM 565 O O . SER A 1 81 ? 9.295 2.686 -2.233 1.00 92.31 81 SER A O 1
ATOM 567 N N . VAL A 1 82 ? 10.082 3.332 -0.219 1.00 90.12 82 VAL A N 1
ATOM 568 C CA . VAL A 1 82 ? 10.346 4.728 -0.564 1.00 90.12 82 VAL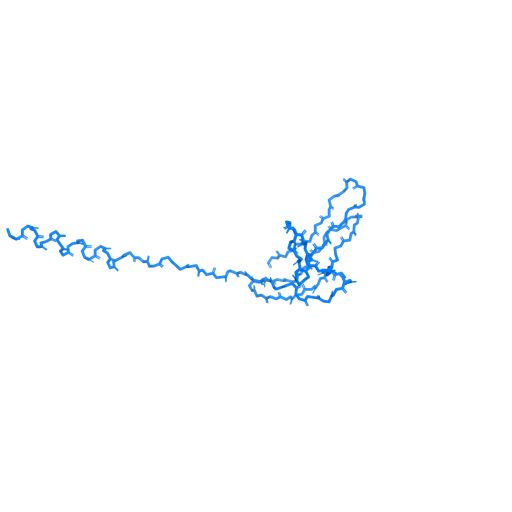 A CA 1
ATOM 569 C C . VAL A 1 82 ? 11.849 4.945 -0.492 1.00 90.12 82 VAL A C 1
ATOM 571 O O . VAL A 1 82 ? 12.458 4.727 0.554 1.00 90.12 82 VAL A O 1
ATOM 574 N N . SER A 1 83 ? 12.448 5.357 -1.604 1.00 86.88 83 SER A N 1
ATOM 575 C CA . SER A 1 83 ? 13.866 5.699 -1.685 1.00 86.88 83 SER A CA 1
ATOM 576 C C . SER A 1 83 ? 14.022 7.160 -2.084 1.00 86.88 83 SER A C 1
ATOM 578 O O . SER A 1 83 ? 13.348 7.627 -2.999 1.00 86.88 83 SER A O 1
ATOM 580 N N . THR A 1 84 ? 14.914 7.869 -1.399 1.00 81.62 84 THR A N 1
ATOM 581 C CA . THR A 1 84 ? 15.298 9.256 -1.684 1.00 81.62 84 THR A CA 1
ATOM 582 C C . THR A 1 84 ? 16.724 9.295 -2.215 1.00 81.62 84 THR A C 1
ATOM 584 O O . THR A 1 84 ? 17.620 8.683 -1.630 1.00 81.62 84 THR A O 1
ATOM 587 N N . ILE A 1 85 ? 16.962 10.070 -3.268 1.00 73.69 85 ILE A N 1
ATOM 588 C CA . ILE A 1 85 ? 18.298 10.439 -3.729 1.00 73.69 85 ILE A CA 1
ATOM 589 C C . ILE A 1 85 ? 18.581 11.865 -3.240 1.00 73.69 85 ILE A C 1
ATOM 591 O O . ILE A 1 85 ? 17.839 12.806 -3.528 1.00 73.69 85 ILE A O 1
ATOM 595 N N . GLY A 1 86 ? 19.663 12.027 -2.477 1.00 73.38 86 GLY A N 1
ATOM 596 C CA . GLY A 1 86 ? 20.014 13.297 -1.837 1.00 73.38 86 GLY A CA 1
ATOM 597 C C . GLY A 1 86 ? 19.154 13.623 -0.608 1.00 73.38 86 GLY A C 1
ATOM 598 O O . GLY A 1 86 ? 18.464 12.767 -0.065 1.00 73.38 86 GLY A O 1
ATOM 599 N N . SER A 1 87 ? 19.207 14.877 -0.154 1.00 66.75 87 SER A N 1
ATOM 600 C CA . SER A 1 87 ? 18.578 15.331 1.102 1.00 66.75 87 SER A CA 1
ATOM 601 C C . SER A 1 87 ? 17.156 15.889 0.908 1.00 66.75 87 SER A C 1
ATOM 603 O O . SER A 1 87 ? 16.785 16.894 1.510 1.00 66.75 87 SER A O 1
ATOM 605 N N . THR A 1 88 ? 16.362 15.286 0.017 1.00 71.38 88 THR A N 1
ATOM 606 C CA . THR A 1 88 ? 14.976 15.723 -0.253 1.00 71.38 88 THR A CA 1
ATOM 607 C C . THR A 1 88 ? 13.952 14.750 0.321 1.00 71.38 88 THR A C 1
ATOM 609 O O . THR A 1 88 ? 14.236 13.570 0.509 1.00 71.38 88 THR A O 1
ATOM 612 N N . THR A 1 89 ? 12.746 15.242 0.607 1.00 74.25 89 THR A N 1
ATOM 613 C CA . THR A 1 89 ? 11.637 14.415 1.096 1.00 74.25 89 THR A CA 1
ATOM 614 C C . THR A 1 89 ? 10.981 13.665 -0.065 1.00 74.25 89 THR A C 1
ATOM 616 O O . THR A 1 89 ? 10.718 14.244 -1.116 1.00 74.25 89 THR A O 1
ATOM 619 N N . SER A 1 90 ? 10.693 12.380 0.131 1.00 83.56 90 SER A N 1
ATOM 620 C CA . SER A 1 90 ? 9.861 11.568 -0.762 1.00 83.56 90 SER A CA 1
ATOM 621 C C . SER A 1 90 ? 8.747 10.925 0.056 1.00 83.56 90 SER A C 1
ATOM 623 O O . SER A 1 90 ? 9.002 10.422 1.148 1.00 83.56 90 SER A O 1
ATOM 625 N N . ASN A 1 91 ? 7.514 10.960 -0.447 1.00 85.00 91 ASN A N 1
ATOM 626 C CA . ASN A 1 91 ? 6.329 10.477 0.263 1.00 85.00 91 ASN A CA 1
ATOM 627 C C . ASN A 1 91 ? 5.390 9.742 -0.709 1.00 85.00 91 ASN A C 1
ATOM 629 O O . ASN A 1 91 ? 5.223 10.178 -1.848 1.00 85.00 91 ASN A O 1
ATOM 633 N N . ALA A 1 92 ? 4.790 8.642 -0.253 1.00 88.94 92 ALA A N 1
ATOM 634 C CA . ALA A 1 92 ? 3.566 8.105 -0.836 1.00 88.94 92 ALA A CA 1
ATOM 635 C C . ALA A 1 92 ? 2.451 8.179 0.210 1.00 88.94 92 ALA A C 1
ATOM 637 O O . ALA A 1 92 ? 2.614 7.688 1.330 1.00 88.94 92 ALA A O 1
ATOM 638 N N . SER A 1 93 ? 1.319 8.758 -0.165 1.00 89.69 93 SER A N 1
ATOM 639 C CA . SER A 1 93 ? 0.165 8.914 0.712 1.00 89.69 93 SER A CA 1
ATOM 640 C C . SER A 1 93 ? -1.130 8.666 -0.044 1.00 89.69 93 SER A C 1
ATOM 642 O O . SER A 1 93 ? -1.202 8.758 -1.269 1.00 89.69 93 SER A O 1
ATOM 644 N N . ARG A 1 94 ? -2.179 8.360 0.706 1.00 88.75 94 ARG A N 1
ATOM 645 C CA . ARG A 1 94 ? -3.548 8.246 0.215 1.00 88.75 94 ARG A CA 1
ATOM 646 C C . ARG A 1 94 ? -4.483 8.786 1.291 1.00 88.75 94 ARG A C 1
ATOM 648 O O . ARG A 1 94 ? -4.117 8.797 2.470 1.00 88.75 94 ARG A O 1
ATOM 655 N N . VAL A 1 95 ? -5.649 9.246 0.862 1.00 82.62 95 VAL A N 1
ATOM 656 C CA . VAL A 1 95 ? -6.722 9.754 1.727 1.00 82.62 95 VAL A CA 1
ATOM 657 C C . VAL A 1 95 ? -7.847 8.748 1.721 1.00 82.62 95 VAL A C 1
ATOM 659 O O . VAL A 1 95 ? -8.179 8.276 0.611 1.00 82.62 95 VAL A O 1
#

Secondary structure (DSSP, 8-state):
-HHHHHHHHHHHHHHHHSPPP------B----PPTTSB-TT---SBS-SSPPEEEESSEEEEEESS---BTTBPP-S-EEEEEESSS--EEEE--